Protein AF-A0A498I1L5-F1 (afdb_monomer_lite)

Sequence (118 aa):
MPSAGSRGHSSLLDRWRLGGGCNYGIWDISYPLTVLSNPHTQNADNQLLVENQKPMELFVQGSREKAPALTMTMVEEGHYAVDFHAQLSTLQAFSTCVAILHGTETFAAAGQERNTQL

pLDDT: mean 71.95, std 19.21, range [39.66, 97.25]

InterPro domains:
  IPR021916 Protein of unknown function DUF3527 [PF12043] (2-103)

Radius of gyration: 18.77 Å; chains: 1; bounding box: 48×32×60 Å

Foldseek 3Di:
DDDDDPPPDDDPVVCVVVVQDDPPPDPDPRDDDFDWDFPVVVPPPPDDPPDLADWGFIDGPPDPDPHGQWTWHDPDVVDIDIDHDPVDDPVRNVVVVVVVVVVNVVVVVVVVVVVPPD

Secondary structure (DSSP, 8-state):
-------PPPPHHHHHHTTT--SSTTT---PPPPPEE-GGGGG-SS-TTS-TTSPEEEEETT----S-SEEEEEEETTEEEEEE-TTS-HHHHHHHHHHHHHHHHHHHHHHHHTTS--

Organism: Malus domestica (NCBI:txid3750)

Structure (mmCIF, N/CA/C/O backbone):
data_AF-A0A498I1L5-F1
#
_entry.id   AF-A0A498I1L5-F1
#
loop_
_atom_site.group_PDB
_atom_site.id
_atom_site.type_symbol
_atom_site.label_atom_id
_atom_site.label_alt_id
_atom_site.label_comp_id
_atom_site.label_asym_id
_atom_site.label_entity_id
_atom_site.label_seq_id
_atom_site.pdbx_PDB_ins_code
_atom_site.Cartn_x
_atom_site.Cartn_y
_atom_site.Cartn_z
_atom_site.occupancy
_atom_site.B_iso_or_equiv
_atom_site.auth_seq_id
_atom_site.auth_comp_id
_atom_site.auth_asym_id
_atom_site.auth_atom_id
_atom_site.pdbx_PDB_model_num
ATOM 1 N N . MET A 1 1 ? 35.240 -12.821 -22.271 1.00 39.66 1 MET A N 1
ATOM 2 C CA . MET A 1 1 ? 33.834 -12.901 -22.721 1.00 39.66 1 MET A CA 1
ATOM 3 C C . MET A 1 1 ? 32.957 -13.093 -21.495 1.00 39.66 1 MET A C 1
ATOM 5 O O . MET A 1 1 ? 33.068 -14.159 -20.901 1.00 39.66 1 MET A O 1
ATOM 9 N N . PRO A 1 2 ? 32.171 -12.107 -21.028 1.00 45.75 2 PRO A N 1
ATOM 10 C CA . PRO A 1 2 ? 31.249 -12.355 -19.932 1.00 45.75 2 PRO A CA 1
ATOM 11 C C . PRO A 1 2 ? 29.976 -13.003 -20.472 1.00 45.75 2 PRO A C 1
ATOM 13 O O . PRO A 1 2 ? 29.393 -12.552 -21.455 1.00 45.75 2 PRO A O 1
ATOM 16 N N . SER A 1 3 ? 29.612 -14.094 -19.812 1.00 43.66 3 SER A N 1
ATOM 17 C CA . SER A 1 3 ? 28.474 -14.960 -20.083 1.00 43.66 3 SER A CA 1
ATOM 18 C C . SER A 1 3 ? 27.138 -14.235 -19.909 1.00 43.66 3 SER A C 1
ATOM 20 O O . SER A 1 3 ? 26.911 -13.538 -18.917 1.00 43.66 3 SER A O 1
ATOM 22 N N . ALA A 1 4 ? 26.255 -14.456 -20.881 1.00 49.41 4 ALA A N 1
ATOM 23 C CA . ALA A 1 4 ? 24.842 -14.139 -20.838 1.00 49.41 4 ALA A CA 1
ATOM 24 C C . ALA A 1 4 ? 24.144 -15.001 -19.770 1.00 49.41 4 ALA A C 1
ATOM 26 O O . ALA A 1 4 ? 23.696 -16.111 -20.036 1.00 49.41 4 ALA A O 1
ATOM 27 N N . GLY A 1 5 ? 24.053 -14.482 -18.549 1.00 46.06 5 GLY A N 1
ATOM 28 C CA . GLY A 1 5 ? 23.027 -14.892 -17.597 1.00 46.06 5 GLY A CA 1
ATOM 29 C C . GLY A 1 5 ? 21.964 -13.809 -17.594 1.00 46.06 5 GLY A C 1
ATOM 30 O O . GLY A 1 5 ? 22.284 -12.663 -17.279 1.00 46.06 5 GLY A O 1
ATOM 31 N N . SER A 1 6 ? 20.726 -14.134 -17.965 1.00 53.72 6 SER A N 1
ATOM 32 C CA . SER A 1 6 ? 19.588 -13.229 -17.812 1.00 53.72 6 SER A CA 1
ATOM 33 C C . SER A 1 6 ? 19.416 -12.904 -16.325 1.00 53.72 6 SER A C 1
ATOM 35 O O . SER A 1 6 ? 18.756 -13.625 -15.576 1.00 53.72 6 SER A O 1
ATOM 37 N N . ARG A 1 7 ? 20.086 -11.850 -15.863 1.00 54.06 7 ARG A N 1
ATOM 38 C CA . ARG A 1 7 ? 19.936 -11.329 -14.512 1.00 54.06 7 ARG A CA 1
ATOM 39 C C . ARG A 1 7 ? 18.564 -10.665 -14.486 1.00 54.06 7 ARG A C 1
ATOM 41 O O . ARG A 1 7 ? 18.367 -9.655 -15.153 1.00 54.06 7 ARG A O 1
ATOM 48 N N . GLY A 1 8 ? 17.603 -11.294 -13.810 1.00 60.38 8 GLY A N 1
ATOM 49 C CA . GLY A 1 8 ? 16.276 -10.716 -13.605 1.00 60.38 8 GLY A CA 1
ATOM 50 C C . GLY A 1 8 ? 16.374 -9.309 -13.011 1.00 60.38 8 GLY A C 1
ATOM 51 O O . GLY A 1 8 ? 17.400 -8.946 -12.431 1.00 60.38 8 GLY A O 1
ATOM 52 N N . HIS A 1 9 ? 15.314 -8.515 -13.177 1.00 64.75 9 HIS A N 1
ATOM 53 C CA . HIS A 1 9 ? 15.249 -7.166 -12.619 1.00 64.75 9 HIS A CA 1
ATOM 54 C C . HIS A 1 9 ? 15.635 -7.172 -11.131 1.00 64.75 9 HIS A C 1
ATOM 56 O O . HIS A 1 9 ? 15.234 -8.065 -10.381 1.00 64.75 9 HIS A O 1
ATOM 62 N N . SER A 1 10 ? 16.423 -6.180 -10.713 1.00 69.75 10 SER A N 1
ATOM 63 C CA . SER A 1 10 ? 16.845 -6.016 -9.321 1.00 69.75 10 SER A CA 1
ATOM 64 C C . SER A 1 10 ? 15.634 -5.954 -8.385 1.00 69.75 10 SER A C 1
ATOM 66 O O . SER A 1 10 ? 14.585 -5.392 -8.726 1.00 69.75 10 SER A O 1
ATOM 68 N N . SER A 1 11 ? 15.763 -6.554 -7.196 1.00 80.62 11 SER A N 1
ATOM 69 C CA . SER A 1 11 ? 14.676 -6.563 -6.217 1.00 80.62 11 SER A CA 1
ATOM 70 C C . SER A 1 11 ? 14.302 -5.131 -5.809 1.00 80.62 11 SER A C 1
ATOM 7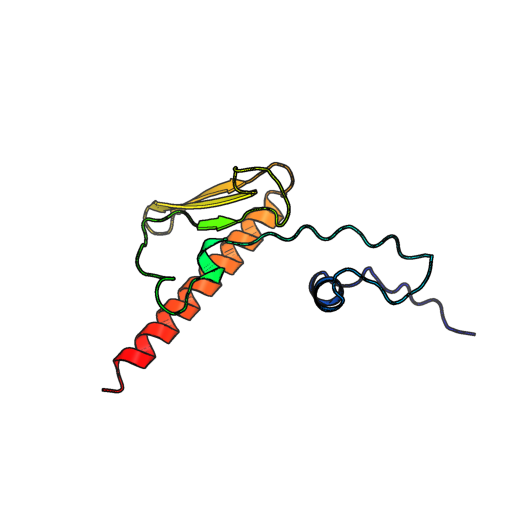2 O O . SER A 1 11 ? 15.112 -4.204 -5.910 1.00 80.62 11 SER A O 1
ATOM 74 N N . LEU A 1 12 ? 13.068 -4.918 -5.333 1.00 80.56 12 LEU A N 1
ATOM 75 C CA . LEU A 1 12 ? 12.650 -3.598 -4.839 1.00 80.56 12 LEU A CA 1
ATOM 76 C C . LEU A 1 12 ? 13.559 -3.100 -3.704 1.00 80.56 12 LEU A C 1
ATOM 78 O O . LEU A 1 12 ? 13.885 -1.919 -3.673 1.00 80.56 12 LEU A O 1
ATOM 82 N N . LEU A 1 13 ? 14.028 -4.000 -2.833 1.00 82.62 13 LEU A N 1
ATOM 83 C CA . LEU A 1 13 ? 14.937 -3.666 -1.735 1.00 82.62 13 LEU A CA 1
ATOM 84 C C . LEU A 1 13 ? 16.328 -3.260 -2.228 1.00 82.62 13 LEU A C 1
ATOM 86 O O . LEU A 1 13 ? 16.900 -2.304 -1.708 1.00 82.62 13 LEU A O 1
ATOM 90 N N . ASP A 1 14 ? 16.865 -3.944 -3.238 1.00 79.62 14 ASP A N 1
ATOM 91 C CA . ASP A 1 14 ? 18.172 -3.591 -3.800 1.00 79.62 14 ASP A CA 1
ATOM 92 C C . ASP A 1 14 ? 18.114 -2.236 -4.506 1.00 79.62 14 ASP A C 1
ATOM 94 O O . ASP A 1 14 ? 18.986 -1.393 -4.303 1.00 79.62 14 ASP A O 1
ATOM 98 N N . ARG A 1 15 ? 17.042 -1.977 -5.266 1.00 78.19 15 ARG A N 1
ATOM 99 C CA . ARG A 1 15 ? 16.824 -0.665 -5.891 1.00 78.19 15 ARG A CA 1
ATOM 100 C C . ARG A 1 15 ? 16.607 0.438 -4.858 1.00 78.19 15 ARG A C 1
ATOM 102 O O . ARG A 1 15 ? 17.125 1.536 -5.041 1.00 78.19 15 ARG A O 1
ATOM 109 N N . TRP A 1 16 ? 15.895 0.149 -3.766 1.00 78.25 16 TRP A N 1
ATOM 110 C CA . TRP A 1 16 ? 15.703 1.082 -2.652 1.00 78.25 16 TRP A CA 1
ATOM 111 C C . TRP A 1 16 ? 17.033 1.468 -1.993 1.00 78.25 16 TRP A C 1
ATOM 113 O O . TRP A 1 16 ? 17.326 2.651 -1.843 1.00 78.25 16 TRP A O 1
ATOM 123 N N . ARG A 1 17 ? 17.884 0.482 -1.671 1.00 78.19 17 ARG A N 1
ATOM 124 C CA . ARG A 1 17 ? 19.208 0.707 -1.056 1.00 78.19 17 ARG A CA 1
ATOM 125 C C . ARG A 1 17 ? 20.146 1.537 -1.929 1.00 78.19 17 ARG A C 1
ATOM 127 O O . ARG A 1 17 ? 20.973 2.271 -1.402 1.00 78.19 17 ARG A O 1
ATOM 134 N N . LEU A 1 18 ? 20.017 1.421 -3.248 1.00 70.69 18 LEU A N 1
ATOM 135 C CA . LEU A 1 18 ? 20.806 2.180 -4.217 1.00 70.69 18 LEU A CA 1
ATOM 136 C C . LEU A 1 18 ? 20.196 3.555 -4.557 1.00 70.69 18 LEU A C 1
ATOM 138 O O . LEU A 1 18 ? 20.661 4.220 -5.482 1.00 70.69 18 LEU A O 1
ATOM 142 N N . GLY A 1 19 ? 19.142 3.986 -3.854 1.00 63.78 19 GLY A N 1
ATOM 143 C CA . GLY A 1 19 ? 18.478 5.268 -4.107 1.00 63.78 19 GLY A CA 1
ATOM 144 C C . GLY A 1 19 ? 17.804 5.353 -5.481 1.00 63.78 19 GLY A C 1
ATOM 145 O O . GLY A 1 19 ? 17.681 6.438 -6.039 1.00 63.78 19 GLY A O 1
ATOM 146 N N . GLY A 1 20 ? 17.416 4.213 -6.061 1.00 58.16 20 GLY A N 1
ATOM 147 C CA . GLY A 1 20 ? 16.848 4.126 -7.410 1.00 58.16 20 GLY A CA 1
ATOM 148 C C . GLY A 1 20 ? 17.877 4.163 -8.549 1.00 58.16 20 GLY A C 1
ATOM 149 O O . GLY A 1 20 ? 17.489 4.052 -9.713 1.00 58.16 20 GLY A O 1
ATOM 150 N N . GLY A 1 21 ? 19.175 4.278 -8.248 1.00 52.72 21 GLY A N 1
ATOM 151 C CA . GLY A 1 21 ? 20.247 4.226 -9.241 1.00 52.72 21 GLY A CA 1
ATOM 152 C C . GLY A 1 21 ? 20.740 2.799 -9.470 1.00 52.72 21 GLY A C 1
ATOM 153 O O . GLY A 1 21 ? 21.225 2.149 -8.550 1.00 52.72 21 GLY A O 1
ATOM 154 N N . CYS A 1 22 ? 20.671 2.294 -10.700 1.00 53.69 22 CYS A N 1
ATOM 155 C CA . CYS A 1 22 ? 21.404 1.082 -11.062 1.00 53.69 22 CYS A CA 1
ATOM 156 C C . CYS A 1 22 ? 22.794 1.468 -11.585 1.00 53.69 22 CYS A C 1
ATOM 158 O O . CYS A 1 22 ? 22.920 2.224 -12.543 1.00 53.69 22 CYS A O 1
ATOM 160 N N . ASN A 1 23 ? 23.851 0.912 -10.985 1.00 54.12 23 ASN A N 1
ATOM 161 C CA . ASN A 1 23 ? 25.249 1.105 -11.411 1.00 54.12 23 ASN A CA 1
ATOM 162 C C . ASN A 1 23 ? 25.603 0.343 -12.711 1.00 54.12 23 ASN A C 1
ATOM 164 O O . ASN A 1 23 ? 26.776 0.124 -13.011 1.00 54.12 23 ASN A O 1
ATOM 168 N N . TYR A 1 24 ? 24.603 -0.081 -13.486 1.00 57.56 24 TYR A N 1
ATOM 169 C CA . TYR A 1 24 ? 24.769 -0.796 -14.747 1.00 57.56 24 TYR A CA 1
ATOM 170 C C . TYR A 1 24 ? 24.395 0.168 -15.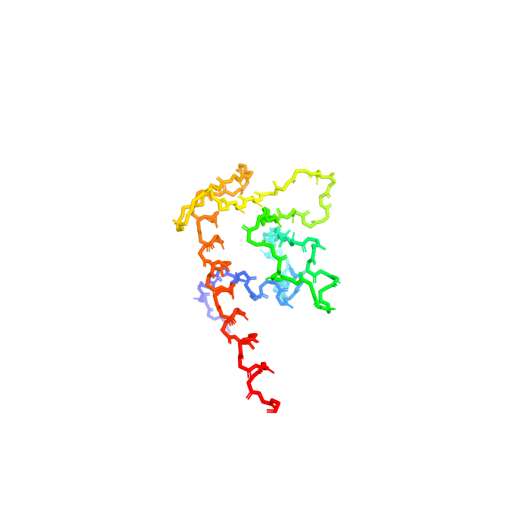879 1.00 57.56 24 TYR A C 1
ATOM 172 O O . TYR A 1 24 ? 23.223 0.417 -16.136 1.00 57.56 24 TYR A O 1
ATOM 180 N N . GLY A 1 25 ? 25.410 0.797 -16.479 1.00 51.78 25 GLY A N 1
ATOM 181 C CA . GLY A 1 25 ? 25.250 1.978 -17.335 1.00 51.78 25 GLY A CA 1
ATOM 182 C C . GLY A 1 25 ? 24.285 1.833 -18.516 1.00 51.78 25 GLY A C 1
ATOM 183 O O . GLY A 1 25 ? 24.140 0.748 -19.045 1.00 51.78 25 GLY A O 1
ATOM 184 N N . ILE A 1 26 ? 23.690 2.955 -18.942 1.00 49.03 26 ILE A N 1
ATOM 185 C CA . ILE A 1 26 ? 23.010 3.293 -20.223 1.00 49.03 26 ILE A CA 1
ATOM 186 C C . ILE A 1 26 ? 21.921 2.326 -20.768 1.00 49.03 26 ILE A C 1
ATOM 188 O O . ILE A 1 26 ? 21.142 2.739 -21.621 1.00 49.03 26 ILE A O 1
ATOM 192 N N . TRP A 1 27 ? 21.764 1.097 -20.267 1.00 53.12 27 TRP A N 1
ATOM 193 C CA . TRP A 1 27 ? 20.716 0.158 -20.703 1.00 53.12 27 TRP A CA 1
ATOM 194 C C . TRP A 1 27 ? 19.620 -0.098 -19.662 1.00 53.12 27 TRP A C 1
ATOM 196 O O . TRP A 1 27 ? 18.603 -0.699 -20.002 1.00 53.12 27 TRP A O 1
ATOM 206 N N . ASP A 1 28 ? 19.782 0.373 -18.424 1.00 51.25 28 ASP A N 1
ATOM 207 C CA . ASP A 1 28 ? 18.782 0.173 -17.377 1.00 51.25 28 ASP A CA 1
ATOM 208 C C . ASP A 1 28 ? 17.897 1.417 -17.260 1.00 51.25 28 ASP A C 1
ATOM 210 O O . ASP A 1 28 ? 18.239 2.412 -16.617 1.00 51.25 28 ASP A O 1
ATOM 214 N N . ILE A 1 29 ? 16.753 1.370 -17.940 1.00 51.06 29 ILE A N 1
ATOM 215 C CA . ILE A 1 29 ? 15.627 2.250 -17.641 1.00 51.06 29 ILE A CA 1
ATOM 216 C C . ILE A 1 29 ? 15.186 1.848 -16.235 1.00 51.06 29 ILE A C 1
ATOM 218 O O . ILE A 1 29 ? 14.409 0.906 -16.065 1.00 51.06 29 ILE A O 1
ATOM 222 N N . SER A 1 30 ? 15.735 2.511 -15.216 1.00 55.69 30 SER A N 1
ATOM 223 C CA . SER A 1 30 ? 15.325 2.284 -13.840 1.00 55.69 30 SER A CA 1
ATOM 224 C C . SER A 1 30 ? 13.825 2.546 -13.762 1.00 55.69 30 SER A C 1
ATOM 226 O O . SER A 1 30 ? 13.352 3.667 -13.946 1.00 55.69 30 SER A O 1
ATOM 228 N N . TYR A 1 31 ? 13.049 1.481 -13.554 1.00 59.38 31 TYR A N 1
ATOM 229 C CA . TYR A 1 31 ? 11.628 1.634 -13.282 1.00 59.38 31 TYR A CA 1
ATOM 230 C C . TYR A 1 31 ? 11.490 2.571 -12.078 1.00 59.38 31 TYR A C 1
ATOM 232 O O . TYR A 1 31 ? 12.115 2.298 -11.044 1.00 59.38 31 TYR A O 1
ATOM 240 N N . PRO A 1 32 ? 10.725 3.669 -12.203 1.00 70.62 32 PRO A N 1
ATOM 241 C CA . PRO A 1 32 ? 10.599 4.636 -11.130 1.00 70.62 32 PRO A CA 1
ATOM 242 C C . PRO A 1 32 ? 10.038 3.933 -9.895 1.00 70.62 32 PRO A C 1
ATOM 244 O O . PRO A 1 32 ? 9.007 3.261 -9.958 1.00 70.62 32 PRO A O 1
ATOM 247 N N . LEU A 1 33 ? 10.752 4.047 -8.776 1.00 80.62 33 LEU A N 1
ATOM 248 C CA . LEU A 1 33 ? 10.266 3.563 -7.493 1.00 80.62 33 LEU A CA 1
ATOM 249 C C . LEU A 1 33 ? 9.303 4.595 -6.916 1.00 80.62 33 LEU A C 1
ATOM 251 O O . LEU A 1 33 ? 9.702 5.716 -6.604 1.00 80.62 33 LEU A O 1
ATOM 255 N N . THR A 1 34 ? 8.051 4.194 -6.733 1.00 86.50 34 THR A N 1
ATOM 256 C CA . THR A 1 34 ? 7.093 4.962 -5.942 1.00 86.50 34 THR A CA 1
ATOM 257 C C . THR A 1 34 ? 7.276 4.605 -4.476 1.00 86.50 34 THR A C 1
ATOM 259 O O . THR A 1 34 ? 7.158 3.441 -4.093 1.00 86.50 34 THR A O 1
ATOM 262 N N . VAL A 1 35 ? 7.565 5.608 -3.654 1.00 87.50 35 VAL A N 1
ATOM 263 C CA . VAL A 1 35 ? 7.741 5.434 -2.211 1.00 87.50 35 VAL A CA 1
ATOM 264 C C . VAL A 1 35 ? 6.448 5.816 -1.521 1.00 87.50 35 VAL A C 1
ATOM 266 O O . VAL A 1 35 ? 5.943 6.918 -1.729 1.00 87.50 35 VAL A O 1
ATOM 269 N N . LEU A 1 36 ? 5.926 4.913 -0.698 1.00 90.19 36 LEU A N 1
ATOM 270 C CA . LEU A 1 36 ? 4.791 5.185 0.169 1.00 90.19 36 LEU A CA 1
ATOM 271 C C . LEU A 1 36 ? 5.285 5.326 1.607 1.00 90.19 36 LEU A C 1
ATOM 273 O O . LEU A 1 36 ? 6.040 4.475 2.079 1.00 90.19 36 LEU A O 1
ATOM 277 N N . SER A 1 37 ? 4.879 6.384 2.302 1.00 87.75 37 SER A N 1
ATOM 278 C CA . SER A 1 37 ? 5.290 6.632 3.684 1.00 87.75 37 SER A CA 1
ATOM 279 C C . SER A 1 37 ? 4.140 7.142 4.544 1.00 87.75 37 SER A C 1
ATOM 281 O O . SER A 1 37 ? 3.223 7.808 4.065 1.00 87.75 37 SER A O 1
ATOM 283 N N . ASN A 1 38 ? 4.193 6.815 5.834 1.00 86.12 38 ASN A N 1
ATOM 284 C CA . ASN A 1 38 ? 3.287 7.372 6.827 1.00 86.12 38 ASN A CA 1
ATOM 285 C C . ASN A 1 38 ? 3.929 8.649 7.410 1.00 86.12 38 ASN A C 1
ATOM 287 O O . ASN A 1 38 ? 4.980 8.561 8.047 1.00 86.12 38 ASN A O 1
ATOM 291 N N . PRO A 1 39 ? 3.341 9.844 7.232 1.00 69.69 39 PRO A N 1
ATOM 292 C CA . PRO A 1 39 ? 3.906 11.092 7.744 1.00 69.69 39 PRO A CA 1
ATOM 293 C C . PRO A 1 39 ? 3.987 11.131 9.277 1.00 69.69 39 PRO A C 1
ATOM 295 O O . PRO A 1 39 ? 4.777 11.894 9.830 1.00 69.69 39 PRO A O 1
ATOM 298 N N . HIS A 1 40 ? 3.212 10.300 9.977 1.00 63.34 40 HIS A N 1
ATOM 299 C CA . HIS A 1 40 ? 3.185 10.266 11.436 1.00 63.34 40 HIS A CA 1
ATOM 300 C C . HIS A 1 40 ? 4.366 9.503 12.061 1.00 63.34 40 HIS A C 1
ATOM 302 O O . HIS A 1 40 ? 4.635 9.664 13.249 1.00 63.34 40 HIS A O 1
ATOM 308 N N . THR A 1 41 ? 5.124 8.721 11.282 1.00 57.34 41 THR A N 1
ATOM 309 C CA . THR A 1 41 ? 6.281 7.967 11.802 1.00 57.34 41 THR A CA 1
ATOM 310 C C . THR A 1 41 ? 7.544 8.820 11.941 1.00 57.34 41 THR A C 1
ATOM 312 O O . THR A 1 41 ? 8.464 8.423 12.645 1.00 57.34 41 THR A O 1
ATOM 315 N N . GLN A 1 42 ? 7.601 9.999 11.307 1.00 48.41 42 GLN A N 1
ATOM 316 C CA . GLN A 1 42 ? 8.761 10.907 11.367 1.00 48.41 42 GLN A CA 1
ATOM 317 C C . GLN A 1 42 ? 8.900 11.637 12.716 1.00 48.41 42 GLN A C 1
ATOM 319 O O . GLN A 1 42 ? 9.919 12.273 12.961 1.00 48.41 42 GLN A O 1
ATOM 324 N N . ASN A 1 43 ? 7.887 11.554 13.585 1.00 42.50 43 ASN A N 1
ATOM 325 C CA . ASN A 1 43 ? 7.829 12.259 14.871 1.00 42.50 43 ASN A CA 1
ATOM 326 C C . ASN A 1 43 ? 7.817 11.306 16.084 1.00 42.50 43 ASN A C 1
ATOM 328 O O . ASN A 1 43 ? 7.493 11.718 17.195 1.00 42.50 43 ASN A O 1
ATOM 332 N N . ALA A 1 44 ? 8.103 10.019 15.877 1.00 43.94 44 ALA A N 1
ATOM 333 C CA . ALA A 1 44 ? 7.752 8.962 16.819 1.00 43.94 44 ALA A CA 1
ATOM 334 C C . ALA A 1 44 ? 8.895 8.532 17.756 1.00 43.94 44 ALA A C 1
ATOM 336 O O . ALA A 1 44 ? 9.115 7.340 17.946 1.00 43.94 44 ALA A O 1
ATOM 337 N N . ASP A 1 45 ? 9.533 9.483 18.437 1.00 41.38 45 ASP A N 1
ATOM 338 C CA . ASP A 1 45 ? 10.041 9.214 19.788 1.00 41.38 45 ASP A CA 1
ATOM 339 C C . ASP A 1 45 ? 8.847 9.313 20.759 1.00 41.38 45 ASP A C 1
ATOM 341 O O . ASP A 1 45 ? 8.711 10.310 21.450 1.00 41.38 45 ASP A O 1
ATOM 345 N N . ASN A 1 46 ? 7.958 8.304 20.800 1.00 41.59 46 ASN A N 1
ATOM 346 C CA . ASN A 1 46 ? 6.969 8.039 21.886 1.00 41.59 46 ASN A CA 1
ATOM 347 C C . ASN A 1 46 ? 5.452 8.089 21.579 1.00 41.59 46 ASN A C 1
ATOM 349 O O . ASN A 1 46 ? 4.681 8.094 22.535 1.00 41.59 46 ASN A O 1
ATOM 353 N N . GLN A 1 47 ? 4.953 8.085 20.335 1.00 43.75 47 GLN A N 1
ATOM 354 C CA . GLN A 1 47 ? 3.480 8.161 20.125 1.00 43.75 47 GLN A CA 1
ATOM 355 C C . GLN A 1 47 ? 2.857 7.134 19.175 1.00 43.75 47 GLN A C 1
ATOM 357 O O . GLN A 1 47 ? 1.688 7.257 18.828 1.00 43.75 47 GLN A O 1
ATOM 362 N N . LEU A 1 48 ? 3.581 6.099 18.747 1.00 46.25 48 LEU A N 1
ATOM 363 C CA . LEU A 1 48 ? 3.112 5.325 17.593 1.00 46.25 48 LEU A CA 1
ATOM 364 C C . LEU A 1 48 ? 2.005 4.292 17.843 1.00 46.25 48 LEU A C 1
ATOM 366 O O . LEU A 1 48 ? 1.525 3.746 16.861 1.00 46.25 48 LEU A O 1
ATOM 370 N N . LEU A 1 49 ? 1.580 3.987 19.074 1.00 47.84 49 LEU A N 1
ATOM 371 C CA . LEU A 1 49 ? 0.665 2.849 19.294 1.00 47.84 49 LEU A CA 1
ATOM 372 C C . LEU A 1 49 ? -0.345 3.039 20.436 1.00 47.84 49 LEU A C 1
ATOM 374 O O . LEU A 1 49 ? -0.738 2.072 21.080 1.00 47.84 49 LEU A O 1
ATOM 378 N N . VAL A 1 50 ? -0.798 4.269 20.691 1.00 41.22 50 VAL A N 1
ATOM 379 C CA . VAL A 1 50 ? -1.962 4.501 21.566 1.00 41.22 50 VAL A CA 1
ATOM 380 C C . VAL A 1 50 ? -3.056 5.187 20.770 1.00 41.22 50 VAL A C 1
ATOM 382 O O . VAL A 1 50 ? -3.382 6.335 21.015 1.00 41.22 50 VAL A O 1
ATOM 385 N N . GLU A 1 51 ? -3.595 4.492 19.775 1.00 46.81 51 GLU A N 1
ATOM 386 C CA . GLU A 1 51 ? -4.964 4.719 19.315 1.00 46.81 51 GLU A CA 1
ATOM 387 C C . GLU A 1 51 ? -5.323 3.591 18.349 1.00 46.81 51 GLU A C 1
ATOM 389 O O . GLU A 1 51 ? -5.131 3.696 17.142 1.00 46.81 51 GLU A O 1
ATOM 394 N N . ASN A 1 52 ? -5.941 2.525 18.866 1.00 51.06 52 ASN A N 1
ATOM 395 C CA . ASN A 1 52 ? -6.691 1.536 18.071 1.00 51.06 52 ASN A CA 1
ATOM 396 C C . ASN A 1 52 ? -7.878 2.164 17.290 1.00 51.06 52 ASN A C 1
ATOM 398 O O . ASN A 1 52 ? -8.795 1.463 16.876 1.00 51.06 52 ASN A O 1
ATOM 402 N N . GLN A 1 53 ? -7.901 3.490 17.138 1.00 55.78 53 GLN A N 1
ATOM 403 C CA . GLN A 1 53 ? -8.968 4.290 16.547 1.00 55.78 53 GLN A CA 1
ATOM 404 C C . GLN A 1 53 ? -8.480 5.163 15.389 1.00 55.78 53 GLN A C 1
ATOM 406 O O . GLN A 1 53 ? -9.310 5.671 14.637 1.00 55.78 53 GLN A O 1
ATOM 411 N N . LYS A 1 54 ? -7.163 5.352 15.221 1.00 69.50 54 LYS A N 1
ATOM 412 C CA . LYS A 1 54 ? -6.656 6.192 14.138 1.00 69.50 54 LYS A CA 1
ATOM 413 C C . LYS A 1 54 ? -6.402 5.344 12.890 1.00 69.50 54 LYS A C 1
ATOM 415 O O . LYS A 1 54 ? -5.682 4.348 12.980 1.00 69.50 54 LYS A O 1
ATOM 420 N N . PRO A 1 55 ? -6.973 5.717 11.730 1.00 79.50 55 PRO A N 1
ATOM 421 C CA . PRO A 1 55 ? -6.710 5.024 10.482 1.00 79.50 55 PRO A CA 1
ATOM 422 C C . PRO A 1 55 ? -5.226 5.099 10.151 1.00 79.50 55 PRO A C 1
ATOM 424 O O . PRO A 1 55 ? -4.554 6.112 10.370 1.00 79.50 55 PRO A O 1
ATOM 427 N N . MET A 1 56 ? -4.715 4.004 9.615 1.00 88.12 56 MET A N 1
ATOM 428 C CA 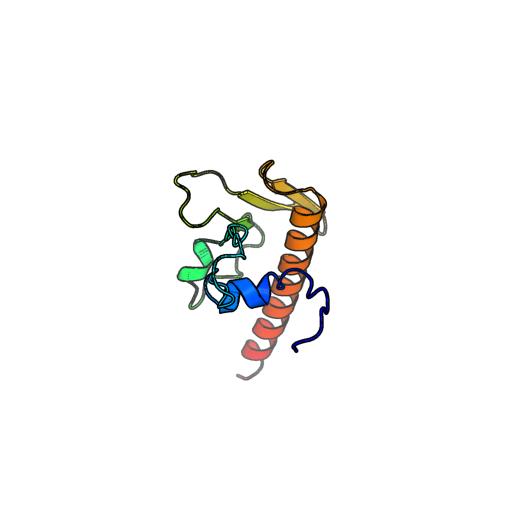. MET A 1 56 ? -3.343 3.939 9.175 1.00 88.12 56 MET A CA 1
ATOM 429 C C . MET A 1 56 ? -3.255 4.297 7.704 1.00 88.12 56 MET A C 1
ATOM 431 O O . MET A 1 56 ? -3.842 3.630 6.854 1.00 88.12 56 MET A O 1
ATOM 435 N N . GLU A 1 57 ? -2.485 5.336 7.417 1.00 92.00 57 GLU A N 1
ATOM 436 C CA . GLU A 1 57 ? -2.449 5.967 6.108 1.00 92.00 57 GLU A CA 1
ATOM 437 C C . GLU A 1 57 ? -1.026 5.979 5.545 1.00 92.00 57 GLU A C 1
ATOM 439 O O . GLU A 1 57 ? -0.056 6.313 6.235 1.00 92.00 57 GLU A O 1
ATOM 444 N N . LEU A 1 58 ? -0.906 5.630 4.267 1.00 92.06 58 LEU A N 1
ATOM 445 C CA . LEU A 1 58 ? 0.324 5.716 3.493 1.00 92.06 58 LEU A CA 1
ATOM 446 C C . LEU A 1 58 ? 0.134 6.694 2.340 1.00 92.06 58 LEU A C 1
ATOM 448 O O . LEU A 1 58 ? -0.811 6.574 1.564 1.00 92.06 58 LEU A O 1
ATOM 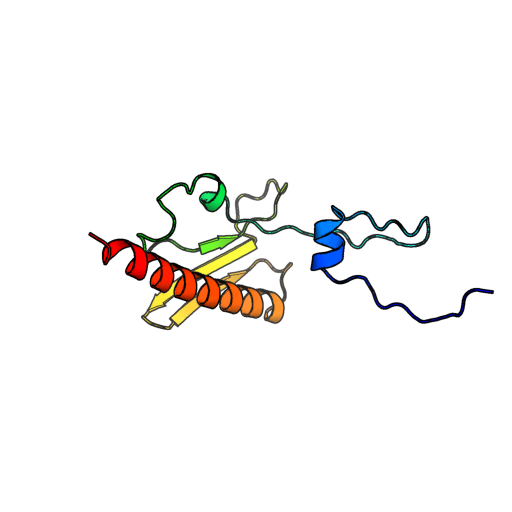452 N N . PHE A 1 59 ? 1.068 7.625 2.185 1.00 92.19 59 PHE A N 1
ATOM 453 C CA . PHE A 1 59 ? 1.036 8.669 1.165 1.00 92.19 59 PHE A CA 1
ATOM 454 C C . PHE A 1 59 ? 2.182 8.488 0.182 1.00 92.19 59 PHE A C 1
ATOM 456 O O . PHE A 1 59 ? 3.270 8.056 0.561 1.00 92.19 59 PHE A O 1
ATOM 463 N N . VAL A 1 60 ? 1.962 8.861 -1.080 1.00 89.94 60 VAL A N 1
ATOM 464 C CA . VAL A 1 60 ? 3.043 8.902 -2.069 1.00 89.94 60 VAL A CA 1
ATOM 465 C C . VAL A 1 60 ? 4.025 10.012 -1.701 1.00 89.94 60 VAL A C 1
ATOM 467 O O . VAL A 1 60 ? 3.680 11.196 -1.705 1.00 89.94 60 VAL A O 1
ATOM 470 N N . GLN A 1 61 ? 5.271 9.643 -1.418 1.00 85.38 61 GLN A N 1
ATOM 471 C CA . GLN A 1 61 ? 6.321 10.600 -1.100 1.00 85.38 61 GLN A CA 1
ATOM 472 C C . GLN A 1 61 ? 6.586 11.522 -2.295 1.00 85.38 61 GLN A C 1
ATOM 474 O O . GLN A 1 61 ? 6.773 11.070 -3.423 1.00 85.38 61 GLN A O 1
ATOM 479 N N . GLY A 1 62 ? 6.618 12.832 -2.042 1.00 80.88 62 GLY A N 1
ATOM 480 C CA . GLY A 1 62 ? 6.843 13.842 -3.080 1.00 80.88 62 GLY A CA 1
ATOM 481 C C . GLY A 1 62 ? 5.611 14.167 -3.932 1.00 80.88 62 GLY A C 1
ATOM 482 O O . GLY A 1 62 ? 5.686 15.065 -4.771 1.00 80.88 62 GLY A O 1
ATOM 483 N N . SER A 1 63 ? 4.472 13.503 -3.703 1.00 83.00 63 SER A N 1
ATOM 484 C CA . SER A 1 63 ? 3.203 13.900 -4.312 1.00 83.00 63 SER A CA 1
ATOM 485 C C . SER A 1 63 ? 2.633 15.152 -3.637 1.00 83.00 63 SER A C 1
ATOM 487 O O . SER A 1 63 ? 2.809 15.375 -2.441 1.00 83.00 63 SER A O 1
ATOM 489 N N . ARG A 1 64 ? 1.926 15.980 -4.417 1.00 81.75 64 ARG A N 1
ATOM 490 C CA . ARG A 1 64 ? 1.099 17.090 -3.899 1.00 81.75 64 ARG A CA 1
ATOM 491 C C . ARG A 1 64 ? -0.304 16.634 -3.500 1.00 81.75 64 ARG A C 1
ATOM 493 O O . ARG A 1 64 ? -1.090 17.439 -2.999 1.00 81.75 64 ARG A O 1
ATOM 500 N N . GLU A 1 65 ? -0.635 15.381 -3.788 1.00 81.69 65 GLU A N 1
ATOM 501 C CA . GLU A 1 65 ? -1.916 14.790 -3.447 1.00 81.69 65 GLU A CA 1
ATOM 502 C C . GLU A 1 65 ? -2.069 14.710 -1.928 1.00 81.69 65 GLU A C 1
ATOM 504 O O . GLU A 1 65 ? -1.178 14.252 -1.217 1.00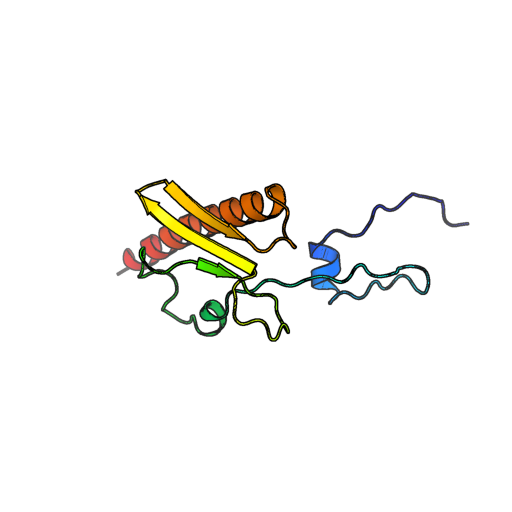 81.69 65 GLU A O 1
ATOM 509 N N . LYS A 1 66 ? -3.206 15.206 -1.436 1.00 81.88 66 LYS A N 1
ATOM 510 C CA . LYS A 1 66 ? -3.544 15.175 -0.010 1.00 81.88 66 LYS A CA 1
ATOM 511 C C . LYS A 1 66 ? -4.247 13.884 0.396 1.00 81.88 66 LYS A C 1
ATOM 513 O O . LYS A 1 66 ? -4.397 13.648 1.587 1.00 81.88 66 LYS A O 1
ATOM 518 N N . ALA A 1 67 ? -4.723 13.107 -0.573 1.00 90.06 67 ALA A N 1
ATOM 519 C CA . ALA A 1 67 ? -5.354 11.825 -0.324 1.00 90.06 67 ALA A CA 1
ATOM 520 C C . ALA A 1 67 ? -4.278 10.743 -0.113 1.00 90.06 67 ALA A C 1
ATOM 522 O O . ALA A 1 67 ? -3.256 10.752 -0.807 1.00 90.06 67 ALA A O 1
ATOM 523 N N . PRO A 1 68 ? -4.485 9.824 0.839 1.00 92.06 68 PRO A N 1
ATOM 524 C CA . PRO A 1 68 ? -3.601 8.684 1.026 1.00 92.06 68 PRO A CA 1
ATOM 525 C C . PRO A 1 68 ? -3.685 7.722 -0.164 1.00 92.06 68 PRO A C 1
ATOM 527 O O . PRO A 1 68 ? -4.735 7.526 -0.774 1.00 92.06 68 PRO A O 1
ATOM 530 N N . ALA A 1 69 ? -2.558 7.091 -0.483 1.00 94.31 69 ALA A N 1
ATOM 531 C CA . ALA A 1 69 ? -2.483 6.023 -1.473 1.00 94.31 69 ALA A CA 1
ATOM 532 C C . ALA A 1 69 ? -3.048 4.700 -0.941 1.00 94.31 69 ALA A C 1
ATOM 534 O O . ALA A 1 69 ? -3.520 3.879 -1.725 1.00 94.31 69 ALA A O 1
ATOM 535 N N . LEU A 1 70 ? -2.971 4.488 0.374 1.00 95.12 70 LEU A N 1
ATOM 536 C CA . LEU A 1 70 ? -3.560 3.353 1.073 1.00 95.12 70 LEU A CA 1
ATOM 537 C C . LEU A 1 70 ? -4.007 3.799 2.464 1.00 95.12 70 LEU A C 1
ATOM 539 O O . LEU A 1 70 ? -3.218 4.395 3.196 1.00 95.12 70 LEU A O 1
ATOM 543 N N . THR A 1 71 ? -5.238 3.457 2.821 1.00 94.00 71 THR A N 1
ATOM 544 C CA . THR A 1 71 ? -5.821 3.636 4.148 1.00 94.00 71 THR A CA 1
ATOM 545 C C . THR A 1 71 ? -6.310 2.291 4.652 1.00 94.00 71 THR A C 1
ATOM 547 O O . THR A 1 71 ? -7.002 1.569 3.939 1.00 94.00 71 THR A O 1
ATOM 550 N N . MET A 1 72 ? -5.958 1.956 5.888 1.00 93.06 72 MET A N 1
ATOM 551 C CA . MET A 1 72 ? -6.430 0.762 6.579 1.00 93.06 72 MET A CA 1
ATOM 552 C C . MET A 1 72 ? -7.032 1.163 7.923 1.00 93.06 72 MET A C 1
ATOM 554 O O . MET A 1 72 ? -6.355 1.766 8.758 1.00 93.06 72 MET A O 1
ATOM 558 N N . THR A 1 73 ? -8.293 0.799 8.134 1.00 90.69 73 THR A N 1
ATOM 559 C CA . THR A 1 73 ? -9.070 1.183 9.318 1.00 90.69 73 THR A CA 1
ATOM 560 C C . THR A 1 73 ? -9.722 -0.052 9.919 1.00 90.69 73 THR A C 1
ATOM 562 O O . THR A 1 73 ? -10.365 -0.819 9.205 1.00 90.69 73 THR A O 1
ATOM 565 N N . MET A 1 74 ? -9.571 -0.252 11.228 1.00 87.56 74 MET A N 1
ATOM 566 C CA . MET A 1 74 ? -10.298 -1.304 11.939 1.00 87.56 74 MET A CA 1
ATOM 567 C C . MET A 1 74 ? -11.770 -0.901 12.040 1.00 87.56 74 MET A C 1
ATOM 569 O O . MET A 1 74 ? -12.084 0.144 12.607 1.00 87.56 74 MET A O 1
ATOM 573 N N . VAL A 1 75 ? -12.659 -1.710 11.468 1.00 88.38 75 VAL A N 1
ATOM 574 C CA . VAL A 1 75 ? -14.112 -1.494 11.562 1.00 88.38 75 VAL A CA 1
ATOM 575 C C . VAL A 1 75 ? -14.657 -2.253 12.764 1.00 88.38 75 VAL A C 1
ATOM 577 O O . VAL A 1 75 ? -15.411 -1.703 13.560 1.00 88.38 75 VAL A O 1
ATOM 580 N N . GLU A 1 76 ? -14.217 -3.501 12.915 1.00 86.69 76 GLU A N 1
ATOM 581 C CA . GLU A 1 76 ? -14.542 -4.391 14.027 1.00 86.69 76 GLU A CA 1
ATOM 582 C C . GLU A 1 76 ? -13.306 -5.227 14.373 1.00 86.69 76 GLU A C 1
ATOM 584 O O . GLU A 1 76 ? -12.330 -5.256 13.620 1.00 86.69 76 GLU A O 1
ATOM 589 N N . GLU A 1 77 ? -13.323 -5.920 15.510 1.00 83.25 77 GLU A N 1
ATOM 590 C CA . GLU A 1 77 ? -12.197 -6.760 15.919 1.00 83.25 77 GLU A CA 1
ATOM 591 C C . GLU A 1 77 ? -11.887 -7.815 14.842 1.00 83.25 77 GLU A C 1
ATOM 593 O O . GLU A 1 77 ? -12.760 -8.562 14.392 1.00 83.25 77 GLU A O 1
ATOM 598 N N . GLY A 1 78 ? -10.642 -7.808 14.357 1.00 83.25 78 GLY A N 1
ATOM 599 C CA . GLY A 1 78 ? -10.185 -8.667 13.261 1.00 83.25 78 GLY A CA 1
ATOM 600 C C . GLY A 1 78 ? -10.686 -8.287 11.857 1.00 83.25 78 GLY A C 1
ATOM 601 O O . GLY A 1 78 ? -10.272 -8.925 10.890 1.00 83.25 78 GLY A O 1
ATOM 602 N N . HIS A 1 79 ? -11.522 -7.253 11.711 1.00 89.25 79 HIS A N 1
ATOM 603 C CA . HIS A 1 79 ? -12.067 -6.805 10.428 1.00 89.25 79 HIS A CA 1
ATOM 604 C C . HIS A 1 79 ? -11.574 -5.401 10.075 1.00 89.25 79 HIS A C 1
ATOM 606 O O . HIS A 1 79 ? -11.820 -4.422 10.784 1.00 89.25 79 HIS A O 1
ATOM 612 N N . TYR A 1 80 ? -10.922 -5.294 8.919 1.00 92.12 80 TYR A N 1
ATOM 613 C CA . TYR A 1 80 ? -10.331 -4.050 8.440 1.00 92.12 80 TYR A CA 1
ATOM 614 C C . TYR A 1 80 ? -10.953 -3.634 7.111 1.00 92.12 80 TYR A C 1
ATOM 616 O O . TYR A 1 80 ? -11.013 -4.424 6.168 1.00 92.12 80 TYR A O 1
ATOM 624 N N . ALA A 1 81 ? -11.376 -2.375 7.030 1.00 94.12 81 ALA A N 1
ATOM 625 C CA . ALA A 1 81 ? -11.660 -1.720 5.764 1.00 94.12 81 ALA A CA 1
ATOM 626 C C . ALA A 1 81 ? -10.347 -1.204 5.172 1.00 94.12 81 ALA A C 1
ATOM 628 O O . ALA A 1 81 ? -9.515 -0.632 5.885 1.00 94.12 81 ALA A O 1
ATOM 629 N N . VAL A 1 82 ? -10.166 -1.426 3.871 1.00 95.00 82 VAL A N 1
ATOM 630 C CA . VAL A 1 82 ? -8.976 -1.006 3.133 1.00 95.00 82 VAL A CA 1
ATOM 631 C C . VAL A 1 82 ? -9.409 -0.231 1.901 1.00 95.00 82 VAL A C 1
ATOM 633 O O . VAL A 1 82 ? -10.001 -0.801 0.985 1.00 95.00 82 VAL A O 1
ATOM 636 N N . ASP A 1 83 ? -9.052 1.046 1.867 1.00 95.88 83 ASP A N 1
ATOM 637 C CA . ASP A 1 83 ? -9.205 1.911 0.704 1.00 95.88 83 ASP A CA 1
ATOM 638 C C . ASP A 1 83 ? -7.826 2.142 0.088 1.00 95.88 83 ASP A C 1
ATOM 640 O O . ASP A 1 83 ? -6.855 2.426 0.790 1.00 95.88 83 ASP A O 1
ATOM 644 N N . PHE A 1 84 ? -7.701 1.998 -1.230 1.00 96.25 84 PHE A N 1
ATOM 645 C CA . PHE A 1 84 ? -6.423 2.179 -1.912 1.00 96.25 84 PHE A CA 1
ATOM 646 C C . PHE A 1 84 ? -6.594 2.851 -3.269 1.00 96.25 84 PHE A C 1
ATOM 648 O O . PHE A 1 84 ? -7.562 2.626 -3.997 1.00 96.25 84 PHE A O 1
ATOM 655 N N . HIS A 1 85 ? -5.621 3.685 -3.621 1.00 94.62 85 HIS A N 1
ATOM 656 C CA . HIS A 1 85 ? -5.584 4.363 -4.906 1.00 94.62 85 HIS A CA 1
ATOM 657 C C . HIS A 1 85 ? -5.366 3.341 -6.030 1.00 94.62 85 HIS A C 1
ATOM 659 O O . HIS A 1 85 ? -4.565 2.417 -5.894 1.00 94.62 85 HIS A O 1
ATOM 665 N N . ALA A 1 86 ? -5.969 3.572 -7.199 1.00 91.62 86 ALA A N 1
ATOM 666 C CA . ALA A 1 86 ? -5.901 2.701 -8.384 1.00 91.62 86 ALA A CA 1
ATOM 667 C C . ALA A 1 86 ? -4.483 2.432 -8.945 1.00 91.62 86 ALA A C 1
ATOM 669 O O . ALA A 1 86 ? -4.320 1.684 -9.903 1.00 91.62 86 ALA A O 1
ATOM 670 N N . GLN A 1 87 ? -3.453 3.050 -8.362 1.00 90.12 87 GLN A N 1
ATOM 671 C CA . GLN A 1 87 ? -2.046 2.807 -8.692 1.00 90.12 87 GLN A CA 1
ATOM 672 C C . GLN A 1 87 ? -1.499 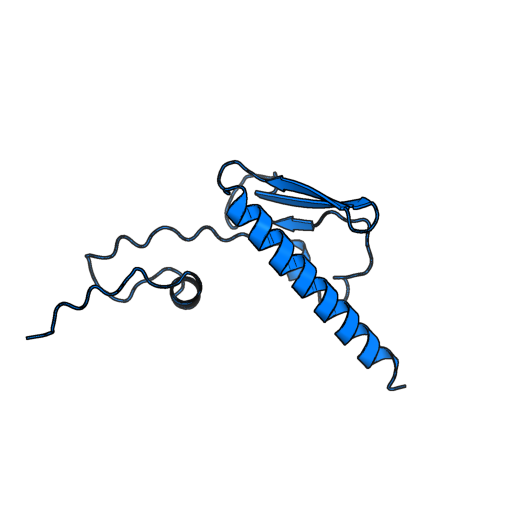1.556 -7.982 1.00 90.12 87 GLN A C 1
ATOM 674 O O . GLN A 1 87 ? -0.453 1.035 -8.363 1.00 90.12 87 GLN A O 1
ATOM 679 N N . LEU A 1 88 ? -2.217 1.065 -6.966 1.00 93.00 88 LEU A N 1
ATOM 680 C CA . LEU A 1 88 ? -1.966 -0.197 -6.291 1.00 93.00 88 LEU A CA 1
ATOM 681 C C . LEU A 1 88 ? -2.953 -1.245 -6.800 1.00 93.00 88 LEU A C 1
ATOM 683 O O . LEU A 1 88 ? -4.158 -1.015 -6.873 1.00 93.00 88 LEU A O 1
ATOM 687 N N . SER A 1 89 ? -2.440 -2.427 -7.117 1.00 95.56 89 SER A N 1
ATOM 688 C CA . SER A 1 89 ? -3.286 -3.603 -7.297 1.00 95.56 89 SER A CA 1
ATOM 689 C C . SER A 1 89 ? -3.825 -4.090 -5.953 1.00 95.56 89 SER A C 1
ATOM 691 O O . SER A 1 89 ? -3.194 -3.905 -4.909 1.00 95.56 89 SER A O 1
ATOM 693 N N . THR A 1 90 ? -4.940 -4.821 -5.992 1.00 97.00 90 THR A N 1
ATOM 694 C CA . THR A 1 90 ? -5.500 -5.496 -4.813 1.00 97.00 90 THR A CA 1
ATOM 695 C C . THR A 1 90 ? -4.456 -6.354 -4.097 1.00 97.00 90 THR A C 1
ATOM 697 O O . THR A 1 90 ? -4.399 -6.347 -2.874 1.00 97.00 90 THR A O 1
ATOM 700 N N . LEU A 1 91 ? -3.581 -7.047 -4.839 1.00 97.25 91 LEU A N 1
ATOM 701 C CA . LEU A 1 91 ? -2.524 -7.874 -4.252 1.00 97.25 91 LEU A CA 1
ATOM 702 C C . LEU A 1 91 ? -1.468 -7.036 -3.518 1.00 97.25 91 LEU A C 1
ATOM 704 O O . LEU A 1 91 ? -1.033 -7.415 -2.431 1.00 97.25 91 LEU A O 1
ATOM 708 N N . GLN A 1 92 ? -1.050 -5.905 -4.093 1.00 95.12 92 GLN A N 1
ATOM 709 C CA . GLN A 1 92 ? -0.089 -5.004 -3.449 1.00 95.12 92 GLN A CA 1
ATOM 710 C C . GLN A 1 92 ? -0.678 -4.383 -2.184 1.00 95.12 92 GLN A C 1
ATOM 712 O O . GLN A 1 92 ? -0.010 -4.380 -1.151 1.00 95.12 92 GLN A O 1
ATOM 717 N N . ALA A 1 93 ? -1.925 -3.908 -2.252 1.00 95.94 93 ALA A N 1
ATOM 718 C CA . ALA A 1 93 ? -2.632 -3.358 -1.102 1.00 95.94 93 ALA A CA 1
ATOM 719 C C . ALA A 1 93 ? -2.768 -4.413 0.006 1.00 95.94 93 ALA A C 1
ATOM 721 O O . ALA A 1 93 ? -2.310 -4.193 1.123 1.00 95.94 93 ALA A O 1
ATOM 722 N N . PHE A 1 94 ? -3.269 -5.605 -0.333 1.00 96.00 94 PHE A N 1
ATOM 723 C CA . PHE A 1 94 ? -3.424 -6.713 0.608 1.00 96.00 94 PHE A CA 1
ATOM 724 C C . PHE A 1 94 ? -2.099 -7.121 1.267 1.00 96.00 94 PHE A C 1
ATOM 726 O O . PHE A 1 94 ? -2.012 -7.209 2.489 1.00 96.00 94 PHE A O 1
ATOM 733 N N . SER A 1 95 ? -1.040 -7.313 0.474 1.00 96.06 95 SER A N 1
ATOM 734 C CA . SER A 1 95 ? 0.280 -7.694 0.999 1.00 96.06 95 SER A CA 1
ATOM 735 C C . SER A 1 95 ? 0.857 -6.618 1.920 1.00 96.06 95 SER A C 1
ATOM 737 O O . SER A 1 95 ? 1.498 -6.934 2.920 1.00 96.06 95 SER A O 1
ATOM 739 N N . THR A 1 96 ? 0.602 -5.347 1.600 1.00 93.69 96 THR A N 1
ATOM 740 C CA . THR A 1 96 ? 0.997 -4.210 2.437 1.00 93.69 96 THR A CA 1
ATOM 741 C C . THR A 1 96 ? 0.245 -4.232 3.766 1.00 93.69 96 THR A C 1
ATOM 743 O O . THR A 1 96 ? 0.882 -4.154 4.810 1.00 93.69 96 THR A O 1
ATOM 746 N N . CYS A 1 97 ? -1.076 -4.431 3.758 1.00 93.25 97 CYS A N 1
ATOM 747 C CA . CYS A 1 97 ? -1.881 -4.556 4.978 1.00 93.25 97 CYS A CA 1
ATOM 748 C C . CYS A 1 97 ? -1.378 -5.678 5.895 1.00 93.25 97 CYS A C 1
ATOM 750 O O . CYS A 1 97 ? -1.182 -5.447 7.086 1.00 93.25 97 CYS A O 1
ATOM 752 N N . VAL A 1 98 ? -1.096 -6.863 5.340 1.00 93.56 98 VAL A N 1
ATOM 753 C CA . VAL A 1 98 ? -0.541 -7.996 6.102 1.00 93.56 98 VAL A CA 1
ATOM 754 C C . VAL A 1 98 ? 0.802 -7.634 6.733 1.00 93.56 98 VAL A C 1
ATOM 756 O O . VAL A 1 98 ? 1.013 -7.882 7.919 1.00 93.56 98 VAL A O 1
ATOM 759 N N . ALA A 1 99 ? 1.704 -7.022 5.960 1.00 91.50 99 ALA A N 1
ATOM 760 C CA . ALA A 1 99 ? 3.010 -6.611 6.465 1.00 91.50 99 ALA A CA 1
ATOM 761 C C . ALA A 1 99 ? 2.885 -5.611 7.620 1.00 91.50 99 ALA A C 1
ATOM 763 O O . ALA A 1 99 ? 3.651 -5.685 8.582 1.00 91.50 99 ALA A O 1
ATOM 764 N N . ILE A 1 100 ? 1.914 -4.698 7.546 1.00 88.06 100 ILE A N 1
ATOM 765 C CA . ILE A 1 100 ? 1.727 -3.728 8.613 1.00 88.06 100 ILE A CA 1
ATOM 766 C C . ILE A 1 100 ? 1.109 -4.367 9.859 1.00 88.06 100 ILE A C 1
ATOM 768 O O . ILE A 1 100 ? 1.634 -4.145 10.947 1.00 88.06 100 ILE A O 1
ATOM 772 N N . LEU A 1 101 ? 0.064 -5.189 9.718 1.00 88.06 101 LEU A N 1
ATOM 773 C CA . LEU A 1 101 ? -0.534 -5.912 10.847 1.00 88.06 101 LEU A CA 1
ATOM 774 C C . LEU A 1 101 ? 0.527 -6.719 11.605 1.00 88.06 101 LEU A C 1
ATOM 776 O O . LEU A 1 101 ? 0.702 -6.544 12.811 1.00 88.06 101 LEU A O 1
ATOM 780 N N . HIS A 1 102 ? 1.326 -7.493 10.869 1.00 87.38 102 HIS A N 1
ATOM 781 C CA . HIS A 1 102 ? 2.423 -8.268 11.441 1.00 87.38 102 HIS A CA 1
ATOM 782 C C . HIS A 1 102 ? 3.468 -7.373 12.130 1.00 87.38 102 HIS A C 1
ATOM 784 O O . HIS A 1 102 ? 3.954 -7.687 13.214 1.00 87.38 102 HIS A O 1
ATOM 790 N N . GLY A 1 103 ? 3.794 -6.218 11.541 1.00 80.62 103 GLY A N 1
ATOM 791 C CA . GLY A 1 103 ? 4.643 -5.220 12.186 1.00 80.62 103 GLY A CA 1
ATOM 792 C C . GLY A 1 103 ? 4.054 -4.742 13.516 1.00 80.62 103 GLY A C 1
ATOM 793 O O . GLY A 1 103 ? 4.730 -4.795 14.541 1.00 80.62 103 GLY A O 1
ATOM 794 N N . THR A 1 104 ? 2.787 -4.328 13.538 1.00 74.38 104 THR A N 1
ATOM 795 C CA . THR A 1 104 ? 2.136 -3.784 14.741 1.00 74.38 104 THR A CA 1
ATOM 796 C C . THR A 1 104 ? 2.036 -4.788 15.891 1.00 74.38 104 THR A C 1
ATOM 798 O O . THR A 1 104 ? 2.287 -4.409 17.035 1.00 74.38 104 THR A O 1
ATOM 801 N N . GLU A 1 105 ? 1.776 -6.068 15.606 1.00 68.44 105 GLU A N 1
ATOM 802 C CA . GLU A 1 105 ? 1.770 -7.139 16.614 1.00 68.44 105 GLU A CA 1
ATOM 803 C C . GLU A 1 105 ? 3.151 -7.311 17.263 1.00 68.44 105 GLU A C 1
ATOM 805 O O . GLU A 1 105 ? 3.268 -7.398 18.489 1.00 68.44 105 GLU A O 1
ATOM 810 N N . THR A 1 106 ? 4.219 -7.281 16.457 1.00 61.81 106 THR A N 1
ATOM 811 C CA . THR A 1 106 ? 5.593 -7.383 16.977 1.00 61.81 106 THR A CA 1
ATOM 812 C C . THR A 1 106 ? 5.992 -6.177 17.831 1.00 61.81 106 THR A C 1
ATOM 814 O O . THR A 1 106 ? 6.684 -6.336 18.840 1.00 61.81 106 THR A O 1
ATOM 817 N N . PHE A 1 107 ? 5.517 -4.972 17.494 1.00 56.44 107 PHE A N 1
ATOM 818 C CA . PHE A 1 107 ? 5.768 -3.776 18.302 1.00 56.44 107 PHE A CA 1
ATOM 819 C C . PHE A 1 107 ? 4.979 -3.770 19.618 1.00 56.44 107 PHE A C 1
ATOM 821 O O . PHE A 1 107 ? 5.524 -3.342 20.638 1.00 56.44 107 PHE A O 1
ATOM 828 N N . ALA A 1 108 ? 3.739 -4.271 19.626 1.00 58.31 108 ALA A N 1
ATOM 829 C CA . ALA A 1 108 ? 2.946 -4.417 20.846 1.00 58.31 108 ALA A CA 1
ATOM 830 C C . ALA A 1 108 ? 3.614 -5.388 21.838 1.00 58.31 108 ALA A C 1
ATOM 832 O O . ALA A 1 108 ? 3.753 -5.067 23.020 1.00 58.31 108 ALA A O 1
ATOM 833 N N . ALA A 1 109 ? 4.128 -6.523 21.350 1.00 55.12 109 ALA A N 1
ATOM 834 C CA . ALA A 1 109 ? 4.869 -7.483 22.171 1.00 55.12 109 ALA A CA 1
ATOM 835 C C . ALA A 1 109 ? 6.161 -6.881 22.768 1.00 55.12 109 ALA A C 1
ATOM 837 O O . ALA A 1 109 ? 6.415 -7.013 23.965 1.00 55.12 109 ALA A O 1
ATOM 838 N N . ALA A 1 110 ? 6.938 -6.136 21.974 1.00 52.69 110 ALA A N 1
ATOM 839 C CA . ALA A 1 110 ? 8.181 -5.495 22.428 1.00 52.69 110 ALA A CA 1
ATOM 840 C C . ALA A 1 110 ? 7.967 -4.280 23.363 1.00 52.69 110 ALA A C 1
ATOM 842 O O . ALA A 1 110 ? 8.887 -3.854 24.072 1.00 52.69 110 ALA A O 1
ATOM 843 N N . GLY A 1 111 ? 6.775 -3.673 23.352 1.00 49.28 111 GLY A N 1
ATOM 844 C CA . GLY A 1 111 ? 6.367 -2.642 24.313 1.00 49.28 111 GLY A CA 1
ATOM 845 C C . GLY A 1 111 ? 5.981 -3.216 25.681 1.00 49.28 111 GLY A C 1
ATOM 846 O O . GLY A 1 111 ? 6.163 -2.550 26.704 1.00 49.28 111 GLY A O 1
ATOM 847 N N . GLN A 1 112 ? 5.507 -4.464 25.710 1.00 44.09 112 GLN A N 1
ATOM 848 C CA . GLN A 1 112 ? 5.133 -5.163 26.938 1.00 44.09 112 GLN A CA 1
ATOM 849 C C . GLN A 1 112 ? 6.366 -5.554 27.769 1.00 44.09 112 GLN A C 1
ATOM 851 O O . GLN A 1 112 ? 6.379 -5.338 28.978 1.00 44.09 112 GLN A O 1
ATOM 856 N N . GLU A 1 113 ? 7.440 -6.031 27.128 1.00 45.81 113 GLU A N 1
ATOM 857 C CA . GLU A 1 113 ? 8.659 -6.482 27.826 1.00 45.81 113 GLU A CA 1
ATOM 858 C C . GLU A 1 113 ? 9.382 -5.357 28.588 1.00 45.81 113 GLU A C 1
ATOM 860 O O . GLU A 1 113 ? 9.945 -5.590 29.661 1.00 45.81 113 GLU A O 1
ATOM 865 N N . ARG A 1 114 ? 9.320 -4.117 28.085 1.00 48.47 114 ARG A N 1
ATOM 866 C CA . ARG A 1 114 ? 9.963 -2.947 28.711 1.00 48.47 114 ARG A CA 1
ATOM 867 C C . ARG A 1 114 ? 9.238 -2.410 29.949 1.00 48.47 114 ARG A C 1
ATOM 869 O O . ARG A 1 114 ? 9.848 -1.671 30.712 1.00 48.47 114 ARG A O 1
ATOM 876 N N . ASN A 1 115 ? 7.976 -2.782 30.173 1.00 45.81 115 ASN A N 1
ATOM 877 C CA . ASN A 1 115 ? 7.214 -2.369 31.362 1.00 45.81 115 ASN A CA 1
ATOM 878 C C . ASN A 1 115 ? 7.352 -3.338 32.549 1.00 45.81 115 ASN A C 1
ATOM 880 O O . ASN A 1 115 ? 6.916 -3.022 33.651 1.00 45.81 115 ASN A O 1
ATOM 884 N N . THR A 1 116 ? 7.971 -4.503 32.348 1.00 49.41 116 THR A N 1
ATOM 885 C CA . THR A 1 116 ? 8.137 -5.547 33.377 1.00 49.41 116 THR A CA 1
ATOM 886 C C . THR A 1 116 ? 9.519 -5.583 34.041 1.00 49.41 116 THR A C 1
ATOM 888 O O . THR A 1 116 ? 9.765 -6.464 34.857 1.00 49.41 116 THR A O 1
ATOM 891 N N . GLN A 1 117 ? 10.421 -4.649 33.720 1.00 43.91 117 GLN A N 1
ATOM 892 C CA . GLN A 1 117 ? 11.768 -4.553 34.315 1.00 43.91 117 GLN A CA 1
ATOM 893 C C . GLN A 1 117 ? 11.933 -3.407 35.338 1.00 43.91 117 GLN A C 1
ATOM 895 O O . GLN A 1 117 ? 13.051 -2.939 35.550 1.00 43.91 117 GLN A O 1
ATOM 900 N N . LEU A 1 118 ? 10.844 -2.957 35.976 1.00 41.09 118 LEU A N 1
ATOM 901 C CA . LEU A 1 118 ? 10.907 -2.079 37.156 1.00 41.09 118 LEU A CA 1
ATOM 902 C C . LEU A 1 118 ? 11.157 -2.879 38.440 1.00 41.09 118 LEU A C 1
ATOM 904 O O . LEU A 1 118 ? 10.479 -3.915 38.621 1.00 41.09 118 LEU A O 1
#